Protein AF-A0A8K0G6M5-F1 (afdb_monomer_lite)

Radius of gyration: 29.05 Å; chains: 1; bounding box: 48×39×72 Å

Structure (mmCIF, N/CA/C/O backbone):
data_AF-A0A8K0G6M5-F1
#
_entry.id   AF-A0A8K0G6M5-F1
#
loop_
_atom_site.group_PDB
_atom_site.id
_atom_site.type_symbol
_atom_site.label_atom_id
_atom_site.label_alt_id
_atom_site.label_comp_id
_atom_site.label_asym_id
_atom_site.label_entity_id
_atom_site.label_seq_id
_atom_site.pdbx_PDB_ins_code
_atom_site.Cartn_x
_atom_site.Cartn_y
_atom_site.Cartn_z
_atom_site.occupancy
_atom_site.B_iso_or_equiv
_atom_site.auth_seq_id
_atom_site.auth_comp_id
_atom_site.auth_asym_id
_atom_site.auth_atom_id
_atom_site.pdbx_PDB_model_num
ATOM 1 N N . MET A 1 1 ? 14.714 -25.767 -38.036 1.00 41.22 1 MET A N 1
ATOM 2 C CA . MET A 1 1 ? 15.774 -24.733 -38.047 1.00 41.22 1 MET A CA 1
ATOM 3 C C . MET A 1 1 ? 15.789 -24.054 -39.415 1.00 41.22 1 MET A C 1
ATOM 5 O O . MET A 1 1 ? 16.010 -2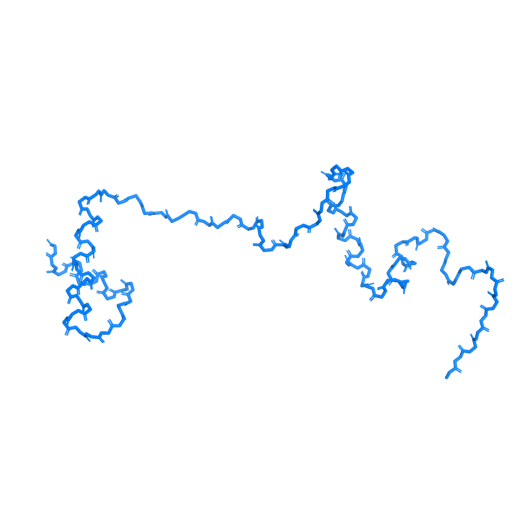4.745 -40.399 1.00 41.22 1 MET A O 1
ATOM 9 N N . LYS A 1 2 ? 15.479 -22.752 -39.523 1.00 37.16 2 LYS A N 1
ATOM 10 C CA . LYS A 1 2 ? 15.495 -22.020 -40.806 1.00 37.16 2 LYS A CA 1
ATOM 11 C C . LYS A 1 2 ? 16.487 -20.849 -40.753 1.00 37.16 2 LYS A C 1
ATOM 13 O O . LYS A 1 2 ? 16.240 -19.868 -40.072 1.00 37.16 2 LYS A O 1
ATOM 18 N N . ARG A 1 3 ? 17.587 -21.058 -41.487 1.00 39.53 3 ARG A N 1
ATOM 19 C CA . ARG A 1 3 ? 18.465 -20.149 -42.251 1.00 39.53 3 ARG A CA 1
ATOM 20 C C . ARG A 1 3 ? 18.802 -18.766 -41.667 1.00 39.53 3 ARG A C 1
ATOM 22 O O . ARG A 1 3 ? 17.979 -17.859 -41.660 1.00 39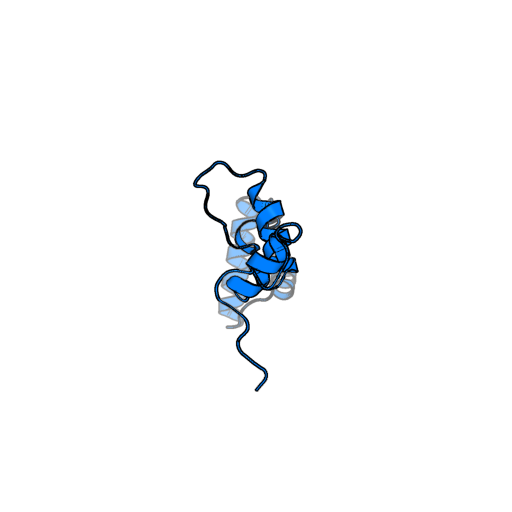.53 3 ARG A O 1
ATOM 29 N N . LYS A 1 4 ? 20.089 -18.629 -41.318 1.00 42.56 4 LYS A N 1
ATOM 30 C CA . LYS A 1 4 ? 20.847 -17.377 -41.202 1.00 42.56 4 LYS A CA 1
ATOM 31 C C . LYS A 1 4 ? 20.692 -16.571 -42.504 1.00 42.56 4 LYS A C 1
ATOM 33 O O . LYS A 1 4 ? 20.932 -17.130 -43.572 1.00 42.56 4 LYS A O 1
ATOM 38 N N . LYS A 1 5 ? 20.285 -15.305 -42.413 1.00 47.16 5 LYS A N 1
ATOM 39 C CA . LYS A 1 5 ? 20.325 -14.333 -43.514 1.00 47.16 5 LYS A CA 1
ATOM 40 C C . LYS A 1 5 ? 21.198 -13.155 -43.085 1.00 47.16 5 LYS A C 1
ATOM 42 O O . LYS A 1 5 ? 20.865 -12.485 -42.117 1.00 47.16 5 LYS A O 1
ATOM 47 N N . GLU A 1 6 ? 22.319 -13.044 -43.792 1.00 44.53 6 GLU A N 1
ATOM 48 C CA . GLU A 1 6 ? 23.016 -11.835 -44.251 1.00 44.53 6 GLU A CA 1
ATOM 49 C C . GLU A 1 6 ? 23.311 -10.719 -43.232 1.00 44.53 6 GLU A C 1
ATOM 51 O O . GLU A 1 6 ? 22.447 -9.998 -42.740 1.00 44.53 6 GLU A O 1
ATOM 56 N N . GLU A 1 7 ? 24.609 -10.572 -42.968 1.00 52.47 7 GLU A N 1
ATOM 57 C CA . GLU A 1 7 ? 25.257 -9.479 -42.251 1.00 52.47 7 GLU A CA 1
ATOM 58 C C . GLU A 1 7 ? 24.997 -8.148 -42.972 1.00 52.47 7 GLU A C 1
ATOM 60 O O . GLU A 1 7 ? 25.642 -7.830 -43.965 1.00 52.47 7 GLU A O 1
ATOM 65 N N . GLY A 1 8 ? 24.037 -7.362 -42.486 1.00 57.41 8 GLY A N 1
ATOM 66 C CA . GLY A 1 8 ? 23.892 -5.961 -42.894 1.00 57.41 8 GLY A CA 1
ATOM 67 C C . GLY A 1 8 ? 22.460 -5.454 -42.953 1.00 57.41 8 GLY A C 1
ATOM 68 O O . GLY A 1 8 ? 22.235 -4.268 -42.714 1.00 57.41 8 GLY A O 1
ATOM 69 N N . GLU A 1 9 ? 21.478 -6.329 -43.183 1.00 55.53 9 GLU A N 1
ATOM 70 C CA . GLU A 1 9 ? 20.083 -5.901 -43.243 1.00 55.53 9 GLU A CA 1
ATOM 71 C C . GLU A 1 9 ? 19.319 -6.252 -41.964 1.00 55.53 9 GLU A C 1
ATOM 73 O O . GLU A 1 9 ? 19.196 -7.417 -41.575 1.00 55.53 9 GLU A O 1
ATOM 78 N N . PRO A 1 10 ? 18.778 -5.249 -41.262 1.00 58.25 10 PRO A N 1
ATOM 79 C CA . PRO A 1 10 ? 18.009 -5.508 -40.063 1.00 58.25 10 PRO A CA 1
ATOM 80 C C . PRO A 1 10 ? 16.683 -6.199 -40.415 1.00 58.25 10 PRO A C 1
ATOM 82 O O . PRO A 1 10 ? 15.857 -5.645 -41.133 1.00 58.25 10 PRO A O 1
ATOM 85 N N . VAL A 1 11 ? 16.457 -7.372 -39.811 1.00 67.38 11 VAL A N 1
ATOM 86 C CA . VAL A 1 11 ? 15.295 -8.282 -39.969 1.00 67.38 11 VAL A CA 1
ATOM 87 C C . VAL A 1 11 ? 13.917 -7.596 -39.871 1.00 67.38 11 VAL A C 1
ATOM 89 O O . VAL A 1 11 ? 12.909 -8.137 -40.316 1.00 67.38 11 VAL A O 1
ATOM 92 N N . ILE A 1 12 ? 13.854 -6.396 -39.297 1.00 67.56 12 ILE A N 1
ATOM 93 C CA . ILE A 1 12 ? 12.649 -5.570 -39.167 1.00 67.56 12 ILE A CA 1
ATOM 94 C C . ILE A 1 12 ? 12.985 -4.196 -39.752 1.00 67.56 12 ILE A C 1
ATOM 96 O O . ILE A 1 12 ? 14.059 -3.686 -39.440 1.00 67.56 12 ILE A O 1
ATOM 100 N N . PRO A 1 13 ? 12.121 -3.535 -40.535 1.00 76.00 13 PRO A N 1
ATOM 101 C CA . PRO A 1 13 ? 12.410 -2.211 -41.092 1.00 76.00 13 PRO A CA 1
ATOM 102 C C . PRO A 1 13 ? 12.577 -1.126 -40.009 1.00 76.00 13 PRO A C 1
ATOM 104 O O . PRO A 1 13 ? 12.023 -1.222 -38.912 1.00 76.00 13 PRO A O 1
ATOM 107 N N . LEU A 1 14 ? 13.349 -0.071 -40.312 1.00 69.81 14 LEU A N 1
ATOM 108 C CA . LEU A 1 14 ? 13.585 1.065 -39.397 1.00 69.81 14 LEU 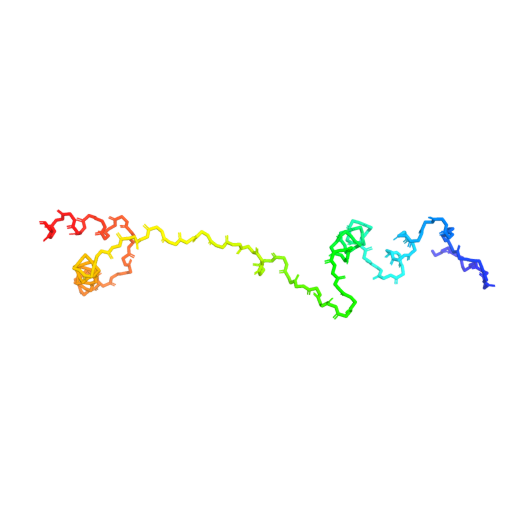A CA 1
ATOM 109 C C . LEU A 1 14 ? 12.302 1.839 -39.063 1.00 69.81 14 LEU A C 1
ATOM 111 O O . LEU A 1 14 ? 12.227 2.478 -38.017 1.00 69.81 14 LEU A O 1
ATOM 115 N N . SER A 1 15 ? 11.276 1.743 -39.909 1.00 74.75 15 SER A N 1
ATOM 116 C CA . SER A 1 15 ? 9.945 2.295 -39.645 1.00 74.75 15 SER A CA 1
ATOM 117 C C . SER A 1 15 ? 9.317 1.730 -38.364 1.00 74.75 15 SER A C 1
ATOM 119 O O . SER A 1 15 ? 8.611 2.446 -37.653 1.00 74.75 15 SER A O 1
ATOM 121 N N . ASN A 1 16 ? 9.640 0.481 -38.004 1.00 82.19 16 ASN A N 1
ATOM 122 C CA . ASN A 1 16 ? 9.047 -0.234 -36.875 1.00 82.19 16 ASN A CA 1
ATOM 123 C C . ASN A 1 16 ? 10.036 -0.414 -35.710 1.00 82.19 16 ASN A C 1
ATOM 125 O O . ASN A 1 16 ? 10.224 -1.508 -35.172 1.00 82.19 16 ASN A O 1
ATOM 129 N N . LEU A 1 17 ? 10.635 0.690 -35.253 1.00 87.12 17 LEU A N 1
ATOM 130 C CA . LEU A 1 17 ? 11.560 0.733 -34.105 1.00 87.12 17 LEU A CA 1
ATOM 131 C C . LEU A 1 17 ? 11.045 -0.011 -32.860 1.00 87.12 17 LEU A C 1
ATOM 133 O O . LEU A 1 17 ? 11.807 -0.676 -32.166 1.00 87.12 17 LEU A O 1
ATOM 137 N N . ARG A 1 18 ? 9.741 0.071 -32.570 1.00 89.62 18 ARG A N 1
ATOM 138 C CA . ARG A 1 18 ? 9.148 -0.576 -31.384 1.00 89.62 18 ARG A CA 1
ATOM 139 C C . ARG A 1 18 ? 9.170 -2.100 -31.474 1.00 89.62 18 ARG A C 1
ATOM 141 O O . ARG A 1 18 ? 9.366 -2.753 -30.454 1.00 89.62 18 ARG A O 1
ATOM 148 N N . GLU A 1 19 ? 8.964 -2.646 -32.670 1.00 88.00 19 GLU A N 1
ATOM 149 C CA . GLU A 1 19 ? 9.018 -4.089 -32.920 1.00 88.00 19 GLU A CA 1
ATOM 150 C C . GLU A 1 19 ? 10.453 -4.587 -32.807 1.00 88.00 19 GLU A C 1
ATOM 152 O O . GLU A 1 19 ? 10.687 -5.566 -32.109 1.00 88.00 19 GLU A O 1
ATOM 157 N N . ARG A 1 20 ? 11.421 -3.842 -33.356 1.00 88.81 20 ARG A N 1
ATOM 158 C CA . ARG A 1 20 ? 12.851 -4.132 -33.171 1.00 88.81 20 ARG A CA 1
ATOM 159 C C . ARG A 1 20 ? 13.264 -4.199 -31.716 1.00 88.81 20 ARG A C 1
ATOM 161 O O . ARG A 1 20 ? 13.948 -5.134 -31.314 1.00 88.81 20 ARG A O 1
ATOM 168 N N . VAL A 1 21 ? 12.870 -3.199 -30.931 1.00 90.31 21 VAL A N 1
ATOM 169 C CA . VAL A 1 21 ? 13.204 -3.154 -29.505 1.00 90.31 21 VAL A CA 1
ATOM 170 C C . VAL A 1 21 ? 12.570 -4.342 -28.788 1.00 90.31 21 VAL A C 1
ATOM 172 O O . VAL A 1 21 ? 13.253 -4.999 -28.009 1.00 90.31 21 VAL A O 1
ATOM 175 N N . ALA A 1 22 ? 11.309 -4.666 -29.085 1.00 91.81 22 ALA A N 1
ATOM 176 C CA . ALA A 1 22 ? 10.630 -5.826 -28.513 1.00 91.81 22 ALA A CA 1
ATOM 177 C C . ALA A 1 22 ? 11.361 -7.140 -28.841 1.00 91.81 22 ALA A C 1
ATOM 179 O O . ALA A 1 22 ? 11.638 -7.926 -27.939 1.00 91.81 22 ALA A O 1
ATOM 180 N N . THR A 1 23 ? 11.750 -7.352 -30.101 1.00 88.56 23 THR A N 1
ATOM 181 C CA . THR A 1 23 ? 12.475 -8.562 -30.513 1.00 88.56 23 THR A CA 1
ATOM 182 C C . THR A 1 23 ? 13.895 -8.628 -29.963 1.00 88.56 23 THR A C 1
ATOM 184 O O . THR A 1 23 ? 14.329 -9.698 -29.557 1.00 88.56 23 THR A O 1
ATOM 187 N N . ALA A 1 24 ? 14.615 -7.503 -29.912 1.00 90.31 24 ALA A N 1
ATOM 188 C CA . ALA A 1 24 ? 15.996 -7.455 -29.432 1.00 90.31 24 ALA A CA 1
ATOM 189 C C . ALA A 1 24 ? 16.093 -7.636 -27.910 1.00 90.31 24 ALA A C 1
ATOM 191 O O . ALA A 1 24 ? 17.032 -8.250 -27.419 1.00 90.31 24 ALA A O 1
ATOM 192 N N . THR A 1 25 ? 15.121 -7.109 -27.160 1.00 92.00 25 THR A N 1
ATOM 193 C CA . THR A 1 25 ? 15.086 -7.209 -25.689 1.00 92.00 25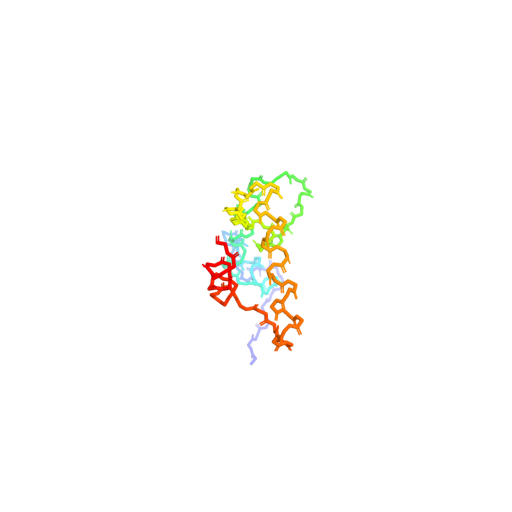 THR A CA 1
ATOM 194 C C . THR A 1 25 ? 14.286 -8.410 -25.181 1.00 92.00 25 THR A C 1
ATOM 196 O O . THR A 1 25 ? 14.288 -8.678 -23.983 1.00 92.00 25 THR A O 1
ATOM 199 N N . GLY A 1 26 ? 13.577 -9.123 -26.065 1.00 92.19 26 GLY A N 1
ATOM 200 C CA . GLY A 1 26 ? 12.724 -10.260 -25.709 1.00 92.19 26 GLY A CA 1
ATOM 201 C C . GLY A 1 26 ? 11.462 -9.889 -24.921 1.00 92.19 26 GLY A C 1
ATOM 202 O O . GLY A 1 26 ? 10.798 -10.768 -24.375 1.00 92.19 26 GLY A O 1
ATOM 203 N N . VAL A 1 27 ? 11.111 -8.602 -24.833 1.00 92.50 27 VAL A N 1
ATOM 204 C CA . VAL A 1 27 ? 9.916 -8.131 -24.116 1.00 92.50 27 VAL A CA 1
ATOM 205 C C . VAL A 1 27 ? 8.742 -7.921 -25.065 1.00 92.50 27 VAL A C 1
ATOM 207 O O . VAL A 1 27 ? 8.902 -7.630 -26.248 1.00 92.50 27 VAL A O 1
ATOM 210 N N . SER A 1 28 ? 7.521 -8.014 -24.542 1.00 93.12 28 SER A N 1
ATOM 211 C CA . SER A 1 28 ? 6.329 -7.805 -25.362 1.00 93.12 28 SER A CA 1
ATOM 212 C C . SER A 1 28 ? 6.231 -6.370 -25.895 1.00 93.12 28 SER A C 1
ATOM 214 O O . SER A 1 28 ? 6.569 -5.389 -25.223 1.00 93.12 28 SER A O 1
ATOM 216 N N . LEU A 1 29 ? 5.652 -6.223 -27.087 1.00 92.94 29 LEU A N 1
ATOM 217 C CA . LEU A 1 29 ? 5.407 -4.920 -27.713 1.00 92.94 29 LEU A CA 1
ATOM 218 C C . LEU A 1 29 ? 4.514 -4.005 -26.853 1.00 92.94 29 LEU A C 1
ATOM 220 O O . LEU A 1 29 ? 4.691 -2.784 -26.835 1.00 92.94 29 LEU A O 1
ATOM 224 N N . SER A 1 30 ? 3.580 -4.583 -26.092 1.00 92.38 30 SER A N 1
ATOM 225 C CA . SER A 1 30 ? 2.765 -3.848 -25.116 1.00 92.38 30 SER A CA 1
ATOM 226 C C . SER A 1 30 ? 3.612 -3.256 -23.984 1.00 92.38 30 SER A C 1
ATOM 228 O O . SER A 1 30 ? 3.372 -2.118 -23.569 1.00 92.38 30 SER A O 1
ATOM 230 N N . THR A 1 31 ? 4.646 -3.970 -23.535 1.00 90.81 31 THR A N 1
ATOM 231 C CA . THR A 1 31 ? 5.590 -3.494 -22.517 1.00 90.81 31 THR A CA 1
ATOM 232 C C . THR A 1 31 ? 6.423 -2.332 -23.044 1.00 90.81 31 THR A C 1
ATOM 234 O O . THR A 1 31 ? 6.481 -1.291 -22.388 1.00 90.81 31 THR A O 1
ATOM 237 N N . VAL A 1 32 ? 6.970 -2.443 -24.259 1.00 92.94 32 VAL A N 1
ATOM 238 C CA . VAL A 1 32 ? 7.709 -1.348 -24.917 1.00 92.94 32 VAL A CA 1
ATOM 239 C C . VAL A 1 32 ? 6.835 -0.094 -25.037 1.00 92.94 32 VAL A C 1
ATOM 241 O O . VAL A 1 32 ? 7.233 0.990 -24.609 1.00 92.94 32 VAL A O 1
ATOM 244 N N . LYS A 1 33 ? 5.595 -0.234 -25.530 1.00 92.50 33 LYS A N 1
ATOM 245 C CA . LYS A 1 33 ? 4.629 0.878 -25.618 1.00 92.50 33 LYS A CA 1
ATOM 246 C C . LYS A 1 33 ? 4.360 1.522 -24.254 1.00 92.50 33 LYS A C 1
ATOM 248 O O . LYS A 1 33 ? 4.320 2.750 -24.150 1.00 92.50 33 LYS A O 1
ATOM 253 N N . ARG A 1 34 ? 4.192 0.715 -23.201 1.00 88.94 34 ARG A N 1
ATOM 254 C CA . ARG A 1 34 ? 3.963 1.203 -21.833 1.00 88.94 34 ARG A CA 1
ATOM 255 C C . ARG A 1 34 ? 5.172 1.960 -21.283 1.00 88.94 34 ARG A C 1
ATOM 257 O O . ARG A 1 34 ? 4.973 2.987 -20.638 1.00 88.94 34 ARG A O 1
ATOM 264 N N . ILE A 1 35 ? 6.390 1.476 -21.524 1.00 89.19 35 ILE A N 1
ATOM 265 C CA . ILE A 1 35 ? 7.631 2.144 -21.101 1.00 89.19 35 ILE A CA 1
ATOM 266 C C . ILE A 1 35 ? 7.748 3.507 -21.782 1.00 89.19 35 ILE A C 1
ATOM 268 O O . ILE A 1 35 ? 7.887 4.507 -21.084 1.00 89.19 35 ILE A O 1
ATOM 272 N N . ILE A 1 36 ? 7.572 3.567 -23.108 1.00 90.12 36 ILE A N 1
ATOM 273 C CA . ILE A 1 36 ? 7.598 4.827 -23.870 1.00 90.12 36 ILE A CA 1
ATOM 274 C C . ILE A 1 36 ? 6.564 5.812 -23.311 1.00 90.12 36 ILE A C 1
ATOM 276 O O . ILE A 1 36 ? 6.894 6.959 -23.024 1.00 90.12 36 ILE A O 1
ATOM 280 N N . LYS A 1 37 ? 5.318 5.366 -23.087 1.00 89.25 37 LYS A N 1
ATOM 281 C CA . LYS A 1 37 ? 4.259 6.216 -22.518 1.00 89.25 37 LYS A CA 1
ATOM 282 C C . LYS A 1 37 ? 4.626 6.753 -21.130 1.00 89.25 37 LYS A C 1
ATOM 284 O O . LYS A 1 37 ? 4.359 7.914 -20.851 1.00 89.25 37 LYS A O 1
ATOM 289 N N . LYS A 1 38 ? 5.231 5.927 -20.269 1.00 86.06 38 LYS A N 1
ATOM 290 C CA . LYS A 1 38 ? 5.669 6.337 -18.924 1.00 86.06 38 LYS A CA 1
ATOM 291 C C . LYS A 1 38 ? 6.908 7.235 -18.934 1.00 86.06 38 LYS A C 1
ATOM 293 O O . LYS A 1 38 ? 7.075 8.002 -17.994 1.00 86.06 38 LYS A O 1
ATOM 298 N N . GLY A 1 39 ? 7.775 7.107 -19.936 1.00 86.44 39 GLY A N 1
ATOM 299 C CA . GLY A 1 39 ? 9.002 7.893 -20.070 1.00 86.44 39 GLY A CA 1
ATOM 300 C C . GLY A 1 39 ? 8.773 9.314 -20.587 1.00 86.44 39 GLY A C 1
ATOM 301 O O . GLY A 1 39 ? 9.523 10.199 -20.211 1.00 86.44 39 GLY A O 1
ATOM 302 N N . LYS A 1 40 ? 7.713 9.558 -21.375 1.00 86.38 40 LYS A N 1
ATOM 303 C CA . LYS A 1 40 ? 7.432 10.876 -21.985 1.00 86.38 40 LYS A CA 1
ATOM 304 C C . LYS A 1 40 ? 7.422 12.059 -21.010 1.00 86.38 40 LYS A C 1
ATOM 306 O O . LYS A 1 40 ? 7.815 13.147 -21.397 1.00 86.38 40 LYS A O 1
ATOM 311 N N . ASN A 1 41 ? 6.962 11.845 -19.779 1.00 81.56 41 ASN A N 1
ATOM 312 C CA . ASN A 1 41 ? 6.806 12.910 -18.782 1.00 81.56 41 ASN A CA 1
ATOM 313 C C . ASN A 1 41 ? 7.890 12.856 -17.698 1.00 81.56 41 ASN A C 1
ATOM 315 O O . ASN A 1 41 ? 7.720 13.431 -16.626 1.00 81.56 41 ASN A O 1
ATOM 319 N N . LYS A 1 42 ? 8.958 12.086 -17.919 1.00 82.56 42 LYS A N 1
ATOM 320 C CA . LYS A 1 42 ? 10.039 11.925 -16.954 1.00 82.56 42 LYS A CA 1
ATOM 321 C C . LYS A 1 42 ? 11.259 12.734 -17.381 1.00 82.56 42 LYS A C 1
ATOM 323 O O . LYS A 1 42 ? 11.576 12.717 -18.567 1.00 82.56 42 LYS A O 1
ATOM 328 N N . PRO A 1 43 ? 11.959 13.385 -16.437 1.00 85.69 43 PRO A N 1
ATOM 329 C CA . PRO A 1 43 ? 13.232 14.013 -16.743 1.00 85.69 43 PRO A CA 1
ATOM 330 C C . PRO A 1 43 ? 14.264 12.953 -17.140 1.00 85.69 43 PRO A C 1
ATOM 332 O O . PRO A 1 43 ? 14.166 11.782 -16.746 1.00 85.69 43 PRO A O 1
ATOM 335 N N . GLU A 1 44 ? 15.253 13.369 -17.924 1.00 81.25 44 GLU A N 1
ATOM 336 C CA . GLU A 1 44 ? 16.389 12.521 -18.273 1.00 81.25 44 GLU A CA 1
ATOM 337 C C . GLU A 1 44 ? 17.083 12.026 -16.993 1.00 81.25 44 GLU A C 1
ATOM 339 O O . GLU A 1 44 ? 17.265 12.772 -16.033 1.00 81.25 44 GLU A O 1
ATOM 344 N N . GLY A 1 45 ? 17.389 10.726 -16.937 1.00 78.50 45 GLY A N 1
ATOM 345 C CA . GLY A 1 45 ? 17.962 10.079 -15.748 1.00 78.50 45 GLY A CA 1
ATOM 346 C C . GLY A 1 45 ? 16.954 9.595 -14.693 1.00 78.50 45 GLY A C 1
ATOM 347 O O . GLY A 1 45 ? 17.357 8.980 -13.709 1.00 78.50 45 GLY A O 1
ATOM 348 N N . ALA A 1 46 ? 15.644 9.795 -14.876 1.00 81.38 46 ALA A N 1
ATOM 349 C CA . ALA A 1 46 ? 14.650 9.318 -13.912 1.00 81.38 46 ALA A CA 1
ATOM 350 C C . ALA A 1 46 ? 14.412 7.796 -13.965 1.00 81.38 46 ALA A C 1
ATOM 352 O O . ALA A 1 46 ? 14.057 7.219 -14.997 1.00 81.38 46 ALA A O 1
ATOM 353 N N . THR A 1 47 ? 14.458 7.146 -12.803 1.00 83.12 47 THR A N 1
ATOM 354 C CA . THR A 1 47 ? 14.240 5.698 -12.670 1.00 83.12 47 THR A CA 1
ATOM 355 C C . THR A 1 47 ? 12.763 5.302 -12.810 1.00 83.12 47 THR A C 1
ATOM 357 O O . THR A 1 47 ? 11.834 6.031 -12.432 1.00 83.12 47 THR A O 1
ATOM 360 N N . PHE A 1 48 ? 12.489 4.108 -13.347 1.00 81.75 48 PHE A N 1
ATOM 361 C CA . PHE A 1 48 ? 11.148 3.515 -13.338 1.00 81.75 48 PHE A CA 1
ATOM 362 C C . PHE A 1 48 ? 10.816 2.899 -11.974 1.00 81.75 48 PHE A C 1
ATOM 364 O O . PHE A 1 48 ? 11.484 1.981 -11.520 1.00 81.75 48 PHE A O 1
ATOM 371 N N . SER A 1 49 ? 9.743 3.381 -11.335 1.00 78.19 49 SER A N 1
ATOM 372 C CA . SER A 1 49 ? 9.213 2.795 -10.098 1.00 78.19 49 SER A CA 1
ATOM 373 C C . SER A 1 49 ? 8.187 1.696 -10.391 1.00 78.19 49 SER A C 1
ATOM 375 O O . SER A 1 49 ? 7.465 1.733 -11.398 1.00 78.19 49 SER A O 1
ATOM 377 N N . SER A 1 50 ? 8.113 0.707 -9.497 1.00 74.31 50 SER A N 1
ATOM 378 C CA . SER A 1 50 ? 7.167 -0.403 -9.595 1.00 74.31 50 SER A CA 1
ATOM 379 C C . SER A 1 50 ? 5.716 0.102 -9.497 1.00 74.31 50 SER A C 1
ATOM 381 O O . SER A 1 50 ? 5.423 0.892 -8.597 1.00 74.31 50 SER A O 1
ATOM 383 N N . PRO A 1 51 ? 4.776 -0.388 -10.330 1.00 67.31 51 PRO A N 1
ATOM 384 C CA . PRO A 1 51 ? 3.404 0.133 -10.408 1.00 67.31 51 PRO A CA 1
ATOM 385 C C . PRO A 1 51 ? 2.627 0.174 -9.086 1.00 67.31 51 PRO A C 1
ATOM 387 O O . PRO A 1 51 ? 1.775 1.033 -8.911 1.00 67.31 51 PRO A O 1
ATOM 390 N N . ARG A 1 52 ? 2.909 -0.745 -8.156 1.00 65.12 52 ARG A N 1
ATOM 391 C CA . ARG A 1 52 ? 2.201 -0.838 -6.869 1.00 65.12 52 ARG A CA 1
ATOM 392 C C . ARG A 1 52 ? 2.659 0.181 -5.821 1.00 65.12 52 ARG A C 1
ATOM 394 O O . ARG A 1 52 ? 2.004 0.301 -4.796 1.00 65.12 52 ARG A O 1
ATOM 401 N N . LYS A 1 53 ? 3.755 0.911 -6.059 1.00 64.75 53 LYS A N 1
ATOM 402 C CA . LYS A 1 53 ? 4.269 1.924 -5.118 1.00 64.75 53 LYS A CA 1
ATOM 403 C C . LYS A 1 53 ? 3.591 3.290 -5.256 1.00 64.75 53 LYS A C 1
ATOM 405 O O . LYS A 1 53 ? 3.748 4.119 -4.376 1.00 64.75 53 LYS A O 1
ATOM 410 N N . THR A 1 54 ? 2.844 3.515 -6.337 1.00 66.38 54 THR A N 1
ATOM 411 C CA . THR A 1 54 ? 2.111 4.768 -6.597 1.00 66.38 54 THR A CA 1
ATOM 412 C C . THR A 1 54 ? 0.606 4.629 -6.383 1.00 66.38 54 THR A C 1
ATOM 414 O O . THR A 1 54 ? -0.144 5.510 -6.781 1.00 66.38 54 THR A O 1
ATOM 417 N N . ILE A 1 55 ? 0.137 3.504 -5.833 1.00 73.25 55 ILE A N 1
ATOM 418 C CA . ILE A 1 55 ? -1.273 3.365 -5.466 1.00 73.25 55 ILE A CA 1
ATOM 419 C C . ILE A 1 55 ? -1.467 4.184 -4.193 1.00 73.25 55 ILE A C 1
ATOM 421 O O . ILE A 1 55 ? -0.959 3.802 -3.136 1.00 73.25 55 ILE A O 1
ATOM 425 N N . GLU A 1 56 ? -2.177 5.304 -4.301 1.00 73.12 56 GLU A N 1
ATOM 426 C CA . GLU A 1 56 ? -2.668 6.035 -3.138 1.00 73.12 56 GLU A CA 1
ATOM 427 C C . GLU A 1 56 ? -3.593 5.100 -2.362 1.00 73.12 56 GLU A C 1
ATOM 429 O O . GLU A 1 56 ? -4.676 4.732 -2.822 1.00 73.12 56 GLU A O 1
ATOM 434 N N . LYS A 1 57 ? -3.126 4.628 -1.203 1.00 75.56 57 LYS A N 1
ATOM 435 C CA . LYS A 1 57 ? -3.986 3.862 -0.306 1.00 75.56 57 LYS A CA 1
ATOM 436 C C . LYS A 1 57 ? -5.062 4.816 0.215 1.00 75.56 57 LYS A C 1
ATOM 438 O O . LYS A 1 57 ? -4.708 5.934 0.603 1.00 75.56 57 LYS A O 1
ATOM 443 N N . PRO A 1 58 ? -6.341 4.404 0.260 1.00 74.75 58 PRO A N 1
ATOM 444 C CA . PRO A 1 58 ? -7.352 5.211 0.922 1.00 74.75 58 PRO A CA 1
ATOM 445 C C . PRO A 1 58 ? -6.891 5.469 2.358 1.00 74.75 58 PRO A C 1
ATOM 447 O O . PRO A 1 58 ? -6.484 4.539 3.060 1.00 74.75 58 PRO A O 1
ATOM 450 N N . ARG A 1 59 ? -6.903 6.740 2.773 1.00 69.69 59 ARG A N 1
ATOM 451 C CA . ARG A 1 59 ? -6.652 7.096 4.173 1.00 69.69 59 ARG A CA 1
ATOM 452 C C . ARG A 1 59 ? -7.719 6.408 5.025 1.00 69.69 59 ARG A C 1
ATOM 454 O O . ARG A 1 59 ? -8.884 6.361 4.622 1.00 69.69 59 ARG A O 1
ATOM 461 N N . SER A 1 60 ? -7.332 5.854 6.171 1.00 71.69 60 SER A N 1
ATOM 462 C CA . SER A 1 60 ? -8.305 5.321 7.124 1.00 71.69 60 SER A CA 1
ATOM 463 C C . SER A 1 60 ? -9.236 6.458 7.551 1.00 71.69 60 SER A C 1
ATOM 465 O O . SER A 1 60 ? -8.772 7.497 8.012 1.00 71.69 60 SER A O 1
ATOM 467 N N . LYS A 1 61 ? -10.550 6.283 7.366 1.00 65.62 61 LYS A N 1
ATOM 468 C CA . LYS A 1 61 ? -11.585 7.229 7.821 1.00 65.62 61 LYS A CA 1
ATOM 469 C C . LYS A 1 61 ? -11.831 7.082 9.328 1.00 65.62 61 LYS A C 1
ATOM 471 O O . LYS A 1 61 ? -12.956 6.847 9.749 1.00 65.62 61 LYS A O 1
ATOM 476 N N . SER A 1 62 ? -10.776 7.106 10.125 1.00 66.88 62 SER A N 1
ATOM 477 C CA . SER A 1 62 ? -10.873 7.020 11.580 1.00 66.88 62 SER A CA 1
ATOM 478 C C . SER A 1 62 ? -10.619 8.409 12.146 1.00 66.88 62 SER A C 1
ATOM 480 O O . SER A 1 62 ? -9.501 8.704 12.556 1.00 66.88 62 SER A O 1
ATOM 482 N N . ASP A 1 63 ? -11.637 9.266 12.077 1.00 74.62 63 ASP A N 1
ATOM 483 C CA . ASP A 1 63 ? -11.701 10.466 12.911 1.00 74.62 63 ASP A CA 1
ATOM 484 C C . ASP A 1 63 ? -12.247 10.008 14.267 1.00 74.62 63 ASP A C 1
ATOM 486 O O . ASP A 1 63 ? -13.455 9.921 14.467 1.00 74.62 63 ASP A O 1
ATOM 490 N N . LEU A 1 64 ? -11.347 9.502 15.110 1.00 77.56 64 LEU A N 1
ATOM 491 C CA . LEU A 1 64 ? -11.661 9.045 16.460 1.00 77.56 64 LEU A CA 1
ATOM 492 C C . LEU A 1 64 ? -11.049 10.055 17.421 1.00 77.56 64 LEU A C 1
ATOM 494 O O . LEU A 1 64 ? -9.863 10.369 17.288 1.00 77.56 64 LEU A O 1
ATOM 498 N N . ASP A 1 65 ? -11.833 10.536 18.381 1.00 84.38 65 ASP A N 1
ATOM 499 C CA . ASP A 1 65 ? -11.282 11.360 19.450 1.00 84.38 65 ASP A CA 1
ATOM 500 C C . ASP A 1 65 ? -10.395 10.499 20.368 1.00 84.38 65 ASP A C 1
ATOM 502 O O . ASP A 1 65 ? -10.502 9.268 20.431 1.00 84.38 65 ASP A O 1
ATOM 506 N N . GLN A 1 66 ? -9.498 11.137 21.113 1.00 86.12 66 GLN A N 1
ATOM 507 C CA . GLN A 1 66 ? -8.556 10.458 21.995 1.00 86.12 66 GLN A CA 1
ATOM 508 C C . GLN A 1 66 ? -9.263 9.653 23.099 1.00 86.12 66 GLN A C 1
ATOM 510 O O . GLN A 1 66 ? -8.706 8.676 23.611 1.00 86.12 66 GLN A O 1
ATOM 515 N N . PHE A 1 67 ? -10.485 10.049 23.466 1.00 84.38 67 PHE A N 1
ATOM 516 C CA . PHE A 1 67 ? -11.347 9.279 24.357 1.00 84.38 67 PHE A CA 1
ATOM 517 C C . PHE A 1 67 ? -11.801 7.960 23.711 1.00 84.38 67 PHE A C 1
ATOM 519 O O . PHE A 1 67 ? -11.562 6.890 24.278 1.00 84.38 67 PHE A O 1
ATOM 526 N N . ASP A 1 68 ? -12.360 8.023 22.501 1.00 86.19 68 ASP A N 1
ATOM 527 C CA . ASP A 1 68 ? -12.842 6.850 21.761 1.00 86.19 68 ASP A CA 1
ATOM 528 C C . ASP A 1 68 ? -11.703 5.869 21.467 1.00 86.19 68 ASP A C 1
ATOM 530 O O . ASP A 1 68 ? -11.853 4.653 21.607 1.00 86.19 68 ASP A O 1
ATOM 534 N N . GLU A 1 69 ? -10.520 6.390 21.129 1.00 87.62 69 GLU A N 1
ATOM 535 C CA . GLU A 1 69 ? -9.329 5.575 20.898 1.00 87.62 69 GLU A CA 1
ATOM 536 C C . GLU A 1 69 ? -8.926 4.783 22.154 1.00 87.62 69 GLU A C 1
ATOM 538 O O . GLU A 1 69 ? -8.573 3.600 22.072 1.00 87.62 69 GLU A O 1
ATOM 543 N N . LYS A 1 70 ? -8.983 5.417 23.334 1.00 90.56 70 LYS A N 1
ATOM 544 C CA . LYS A 1 70 ? -8.702 4.745 24.610 1.00 90.56 70 LYS A CA 1
ATOM 545 C C . LYS A 1 70 ? -9.748 3.680 24.911 1.00 90.56 70 LYS A C 1
ATOM 547 O O . LYS A 1 70 ? -9.363 2.563 25.248 1.00 90.56 70 LYS A O 1
ATOM 552 N N . MET A 1 71 ? -11.031 3.996 24.742 1.00 90.25 71 MET A N 1
ATOM 553 C CA . MET A 1 71 ? -12.122 3.052 24.979 1.00 90.25 71 MET A CA 1
ATOM 554 C C . MET A 1 71 ? -11.981 1.806 24.096 1.00 90.25 71 MET A C 1
ATOM 556 O O . MET A 1 71 ? -11.930 0.689 24.610 1.00 90.25 71 MET A O 1
ATOM 560 N N . ILE A 1 72 ? -11.819 1.984 22.780 1.00 89.06 72 ILE A N 1
ATOM 561 C CA . ILE A 1 72 ? -11.663 0.874 21.828 1.00 89.06 72 ILE A CA 1
ATOM 562 C C . ILE A 1 72 ? -10.436 0.023 22.179 1.00 89.06 72 ILE A C 1
ATOM 564 O O . ILE A 1 72 ? -10.508 -1.206 22.154 1.00 89.06 72 ILE A O 1
ATOM 568 N N . ARG A 1 73 ? -9.310 0.650 22.551 1.00 90.94 73 ARG A N 1
ATOM 569 C CA . ARG A 1 73 ? -8.096 -0.068 22.970 1.00 90.94 73 ARG A CA 1
ATOM 570 C C . ARG A 1 73 ? -8.348 -0.926 24.214 1.00 90.94 73 ARG A C 1
ATOM 572 O O . ARG A 1 73 ? -7.901 -2.072 24.247 1.00 90.94 73 ARG A O 1
ATOM 579 N N . THR A 1 74 ? -9.069 -0.403 25.203 1.00 92.31 74 THR A N 1
ATOM 580 C CA . THR A 1 74 ? -9.424 -1.144 26.421 1.00 92.31 74 THR A CA 1
ATOM 581 C C . THR A 1 74 ? -10.342 -2.324 26.119 1.00 92.31 74 THR A C 1
ATOM 583 O O . THR A 1 74 ? -10.063 -3.428 26.586 1.00 92.31 74 THR A O 1
ATOM 586 N N . VAL A 1 75 ? -11.378 -2.127 25.299 1.00 92.00 75 VAL A N 1
ATOM 587 C CA . VAL A 1 75 ? -12.311 -3.199 24.913 1.00 92.00 75 VAL A CA 1
ATOM 588 C C . VAL A 1 75 ? -11.581 -4.305 24.147 1.00 92.00 75 VAL A C 1
ATOM 590 O O . VAL A 1 75 ? -11.743 -5.481 24.457 1.00 92.00 75 VAL A O 1
ATOM 593 N N . ILE A 1 76 ? -10.704 -3.955 23.199 1.00 91.06 76 ILE A N 1
ATOM 594 C CA . ILE A 1 76 ? -9.895 -4.942 22.465 1.00 91.06 76 ILE A CA 1
ATOM 595 C C . ILE A 1 76 ? -9.004 -5.745 23.417 1.00 91.06 76 ILE A C 1
ATOM 597 O O . ILE A 1 76 ? -8.940 -6.968 23.298 1.00 91.06 76 ILE A O 1
ATOM 601 N N . TYR A 1 77 ? -8.326 -5.073 24.352 1.00 91.88 77 TYR A N 1
ATOM 602 C CA . TYR A 1 77 ? -7.451 -5.732 25.321 1.00 91.88 77 TYR A CA 1
ATOM 603 C C . TYR A 1 77 ? -8.233 -6.732 26.182 1.00 91.88 77 TYR A C 1
ATOM 605 O O . TYR A 1 77 ? -7.878 -7.911 26.236 1.00 91.88 77 TYR A O 1
ATOM 613 N N . ARG A 1 78 ? -9.356 -6.294 26.763 1.00 90.06 78 ARG A N 1
ATOM 614 C CA . ARG A 1 78 ? -10.242 -7.158 27.556 1.00 90.06 78 ARG A CA 1
ATOM 615 C C . ARG A 1 78 ? -10.775 -8.326 26.744 1.00 90.06 78 ARG A C 1
ATOM 617 O O . ARG A 1 78 ? -10.776 -9.453 27.229 1.00 90.06 78 ARG A O 1
ATOM 624 N N . PHE A 1 79 ? -11.177 -8.085 25.499 1.00 90.56 79 PHE A N 1
ATOM 625 C CA . PHE A 1 79 ? -11.663 -9.135 24.613 1.00 90.56 79 PHE A CA 1
ATOM 626 C C . PHE A 1 79 ? -10.582 -10.197 24.367 1.00 90.56 79 PHE A C 1
ATOM 628 O O . PHE A 1 79 ? -10.861 -11.392 24.455 1.00 90.56 79 PHE A O 1
ATOM 635 N N . THR A 1 80 ? -9.337 -9.782 24.108 1.00 90.00 80 THR A N 1
ATOM 636 C CA . THR A 1 80 ? -8.220 -10.723 23.920 1.00 90.00 80 THR A CA 1
ATOM 637 C C . THR A 1 80 ? -7.869 -11.491 25.188 1.00 90.00 80 THR A C 1
ATOM 639 O O . THR A 1 80 ? -7.561 -12.676 25.103 1.00 90.00 80 THR A O 1
ATOM 642 N N . GLU A 1 81 ? -7.946 -10.848 26.352 1.00 91.31 81 GLU A N 1
ATOM 643 C CA . GLU A 1 81 ? -7.694 -11.481 27.648 1.00 91.31 81 GLU A CA 1
ATOM 644 C C . GLU A 1 81 ? -8.790 -12.500 27.998 1.00 91.31 81 GLU A C 1
ATOM 646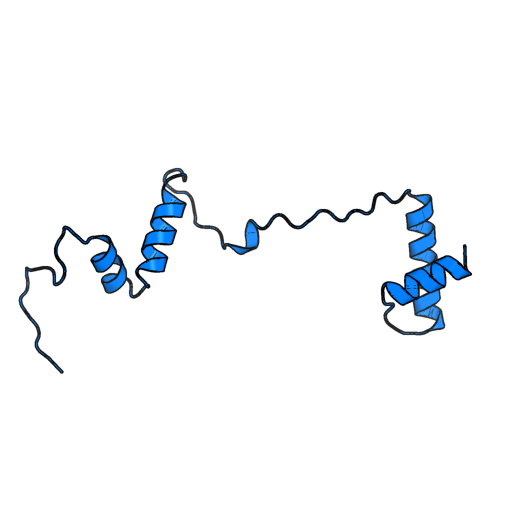 O O . GLU A 1 81 ? -8.491 -13.620 28.406 1.00 91.31 81 GLU A O 1
ATOM 651 N N . THR A 1 82 ? -10.054 -12.149 27.746 1.00 88.88 82 THR A N 1
ATOM 652 C CA . THR A 1 82 ? -11.227 -12.976 28.072 1.00 88.88 82 THR A CA 1
ATOM 653 C C . THR A 1 82 ? -11.384 -14.162 27.124 1.00 88.88 82 THR A C 1
ATOM 655 O O . THR A 1 82 ? -11.624 -15.285 27.561 1.00 88.88 82 THR A O 1
ATOM 658 N N . HIS A 1 83 ? -11.267 -13.927 25.814 1.00 87.12 83 HIS A N 1
ATOM 659 C CA . HIS A 1 83 ? -11.587 -14.931 24.796 1.00 87.12 83 HIS A CA 1
ATOM 660 C C . HIS A 1 83 ? -10.357 -15.632 24.209 1.00 87.12 83 HIS A C 1
ATOM 662 O O . HIS A 1 83 ? -10.523 -16.574 23.434 1.00 87.12 83 HIS A O 1
ATOM 668 N N . GLN A 1 84 ? -9.139 -15.178 24.542 1.00 87.94 84 GLN A N 1
ATOM 669 C CA . GLN A 1 84 ? -7.858 -15.725 24.060 1.00 87.94 84 GLN A CA 1
ATOM 670 C C . GLN A 1 84 ? -7.798 -15.930 22.538 1.00 87.94 84 GLN A C 1
ATOM 672 O O . GLN A 1 84 ? -7.089 -16.795 22.022 1.00 87.94 84 GLN A O 1
ATOM 677 N N . CYS A 1 85 ? -8.553 -15.125 21.795 1.00 84.75 85 CYS A N 1
ATOM 678 C CA . CYS A 1 85 ? -8.674 -15.229 20.354 1.00 84.75 85 CYS A CA 1
ATOM 679 C C . CYS A 1 85 ? -8.357 -13.890 19.698 1.00 84.75 85 CYS A C 1
ATOM 681 O O . CYS A 1 85 ? -8.384 -12.826 20.322 1.00 84.75 85 CYS A O 1
ATOM 683 N N . ARG A 1 86 ? -8.013 -13.944 18.410 1.00 85.94 86 ARG A N 1
ATOM 684 C CA . ARG A 1 86 ? -7.732 -12.738 17.641 1.00 85.94 86 ARG A CA 1
ATOM 685 C C . ARG A 1 86 ? -9.061 -12.060 17.290 1.00 85.94 86 ARG A C 1
ATOM 687 O O . ARG A 1 86 ? -9.831 -12.650 16.532 1.00 85.94 86 ARG A O 1
ATOM 694 N N . PRO A 1 87 ? -9.318 -10.838 17.779 1.00 86.69 87 PRO A N 1
ATOM 695 C CA . PRO A 1 87 ? -10.597 -10.189 17.575 1.00 86.69 87 PRO A CA 1
ATOM 696 C C . PRO A 1 87 ? -10.785 -9.811 16.108 1.00 86.69 87 PRO A C 1
ATOM 698 O O . PRO A 1 87 ? -9.861 -9.342 15.433 1.00 86.69 87 PRO A O 1
ATOM 701 N N . THR A 1 88 ? -12.006 -9.994 15.622 1.00 90.12 88 THR A N 1
ATOM 702 C CA . THR A 1 88 ? -12.448 -9.482 14.324 1.00 90.12 88 THR A CA 1
ATOM 703 C C . THR A 1 88 ? -13.224 -8.177 14.509 1.00 90.12 88 THR A C 1
ATOM 705 O O . THR A 1 88 ? -13.804 -7.930 15.563 1.00 90.12 88 THR A O 1
ATOM 708 N N . LEU A 1 89 ? -13.258 -7.325 13.479 1.00 87.50 89 LEU A N 1
ATOM 709 C CA . LEU A 1 89 ? -14.006 -6.060 13.519 1.00 87.50 89 LEU A CA 1
ATOM 710 C C . LEU A 1 89 ? -15.479 -6.194 13.965 1.00 87.50 89 LEU A C 1
ATOM 712 O O . LEU A 1 89 ? -15.881 -5.387 14.800 1.00 87.50 89 LEU A O 1
ATOM 716 N N . PRO A 1 90 ? -16.287 -7.166 13.482 1.00 89.88 90 PRO A N 1
ATOM 717 C CA . PRO A 1 90 ? -17.666 -7.309 13.956 1.00 89.88 90 PRO A CA 1
ATOM 718 C C . PRO A 1 90 ? -17.748 -7.667 15.446 1.00 89.88 90 PRO A C 1
ATOM 720 O O . PRO A 1 90 ? -18.578 -7.109 16.151 1.00 89.88 90 PRO A O 1
ATOM 723 N N . GLN A 1 91 ? -16.843 -8.511 15.949 1.00 88.56 91 GLN A N 1
ATOM 724 C CA . GLN A 1 91 ? -16.812 -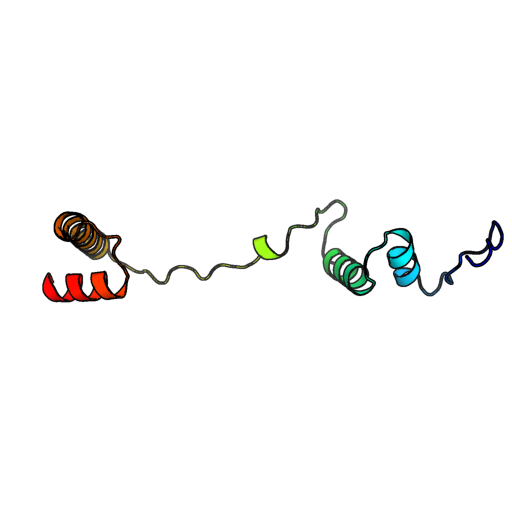8.881 17.368 1.00 88.56 91 GLN A CA 1
ATOM 725 C C . GLN A 1 91 ? -16.446 -7.695 18.264 1.00 88.56 91 GLN A C 1
ATOM 727 O O . GLN A 1 91 ? -17.054 -7.502 19.310 1.00 88.56 91 GLN A O 1
ATOM 732 N N . ILE A 1 92 ? -15.478 -6.873 17.842 1.00 88.25 92 ILE A N 1
ATOM 733 C CA . ILE A 1 92 ? -15.115 -5.653 18.578 1.00 88.25 92 ILE A CA 1
ATOM 734 C C . ILE A 1 92 ? -16.290 -4.675 18.573 1.00 88.25 92 ILE A C 1
ATOM 736 O O . ILE A 1 92 ? -16.576 -4.071 19.597 1.00 88.25 92 ILE A O 1
ATOM 740 N N . LEU A 1 93 ? -16.989 -4.528 17.442 1.00 88.88 93 LEU A N 1
ATOM 741 C CA . LEU A 1 93 ? -18.163 -3.661 17.351 1.00 88.88 93 LEU A CA 1
ATOM 742 C C . LEU A 1 93 ? -19.261 -4.095 18.333 1.00 88.88 93 LEU A C 1
ATOM 744 O O . LEU A 1 93 ? -19.850 -3.247 18.995 1.00 88.88 93 LEU A O 1
ATOM 748 N N . GLU A 1 94 ? -19.541 -5.396 18.424 1.00 90.62 94 GLU A N 1
ATOM 749 C CA . GLU A 1 94 ? -20.498 -5.946 19.391 1.00 90.62 94 GLU A CA 1
ATOM 750 C C . GLU A 1 94 ? -20.036 -5.729 20.834 1.00 90.62 94 GLU A C 1
ATOM 752 O O . GLU A 1 94 ? -20.816 -5.256 21.654 1.00 90.62 94 GLU A O 1
ATOM 757 N N . ALA A 1 95 ? -18.763 -5.995 21.136 1.00 86.88 95 ALA A N 1
ATOM 758 C CA . ALA A 1 95 ? -18.202 -5.782 22.469 1.00 86.88 95 ALA A CA 1
ATOM 759 C C . ALA A 1 95 ? -18.273 -4.307 22.899 1.00 86.88 95 ALA A C 1
ATOM 761 O O . ALA A 1 95 ? -18.715 -4.009 24.004 1.00 86.88 95 ALA A O 1
ATOM 762 N N . VAL A 1 96 ? -17.931 -3.373 22.005 1.00 87.19 96 VAL A N 1
ATOM 763 C CA . VAL A 1 96 ? -18.024 -1.929 22.270 1.00 87.19 96 VAL A CA 1
ATOM 764 C C . VAL A 1 96 ? -19.471 -1.497 22.524 1.00 87.19 96 VAL A C 1
ATOM 766 O O . VAL A 1 96 ? -19.703 -0.693 23.416 1.00 87.19 96 VAL A O 1
ATOM 769 N N . LYS A 1 97 ? -20.452 -2.042 21.791 1.00 86.88 97 LYS A N 1
ATOM 770 C CA . LYS A 1 97 ? -21.882 -1.750 22.017 1.00 86.88 97 LYS A CA 1
ATOM 771 C C . LYS A 1 97 ? -22.429 -2.297 23.337 1.00 86.88 97 LYS A C 1
ATOM 773 O O . LYS A 1 97 ? -23.456 -1.814 23.791 1.00 86.88 97 LYS A O 1
ATOM 778 N N . ASN A 1 98 ? -21.806 -3.337 23.888 1.00 82.31 98 ASN A N 1
ATOM 779 C CA . ASN A 1 98 ? -22.227 -3.949 25.147 1.00 82.31 98 ASN A CA 1
ATOM 780 C C . ASN A 1 98 ? -21.537 -3.312 26.368 1.00 82.31 98 ASN A C 1
ATOM 782 O O . ASN A 1 98 ? -22.079 -3.386 27.467 1.00 82.31 98 ASN A O 1
ATOM 786 N N . GLU A 1 99 ? -20.338 -2.739 26.194 1.00 71.50 99 GLU A N 1
ATOM 787 C CA . GLU A 1 99 ? -19.548 -2.100 27.263 1.00 71.50 99 GLU A CA 1
ATOM 788 C C . GLU A 1 99 ? -19.719 -0.571 27.357 1.00 71.50 99 GLU A C 1
ATOM 790 O O . GLU A 1 99 ? -19.341 0.003 28.381 1.00 71.50 99 GLU A O 1
ATOM 795 N N . GLY A 1 100 ? -20.235 0.083 26.309 1.00 57.66 100 GLY A N 1
ATOM 796 C CA . GLY A 1 100 ? -20.540 1.522 26.269 1.00 57.66 100 GLY A CA 1
ATOM 797 C C . GLY A 1 100 ? -22.016 1.815 26.490 1.00 57.66 100 GLY A C 1
ATOM 798 O O . GLY A 1 100 ? -22.301 2.827 27.167 1.00 57.66 100 GLY A O 1
#

Organism: Ignelater luminosus (NCBI:txid2038154)

Foldseek 3Di:
DDDDDDDDDDPDDPVCVLVVVCVVVVHDSVVSVVVVVVCPPDPPPDDDDDPVVPPDDPDPPPPDPPVRVVLLVVLLVVCCVPVVDHDDPVRSVVSSVVVD

Sequence (100 aa):
MKRKKEEGEPVIPLSNLRERVATATGVSLSTVKRIIKKGKNKPEGATFSSPRKTIEKPRSKSDLDQFDEKMIRTVIYRFTETHQCRPTLPQILEAVKNEG

pLDDT: mean 80.07, std 13.75, range [37.16, 93.12]

Secondary structure (DSSP, 8-state):
------TTS-SS-GGGHHHHHHHHHT--HHHHHHHHHHHTTSPTTPPPPPGGGG--PPPP-----HHHHHHHHHHHHHHHHHH-SPPPHHHHHHHHHHH-